Protein AF-A0A371XG05-F1 (afdb_monomer)

Mean predicted aligned error: 12.37 Å

Secondary structure (DSSP, 8-state):
---------------------------HHHHHHHHHHHHHHHHHTSHHHHHHTT-TTSTTHHHHHHHHHHHTSTHHHHHHHHHSS-TTHHHHHHHHHHTT----HHHHHHHHHHHHHHHHH-

Solvent-accessible surface area (backbone atoms only — not comparable to full-atom values): 7404 Å² total; per-residue (Å²): 140,80,90,81,88,82,78,86,75,78,78,78,76,75,74,75,78,75,76,71,69,72,78,71,76,60,50,76,66,48,40,56,50,28,54,47,53,48,51,55,58,52,41,70,76,35,73,64,30,78,77,46,55,57,43,95,86,49,91,56,58,64,54,46,54,47,26,47,52,50,42,71,37,80,63,33,60,57,46,27,74,75,60,74,51,53,50,39,51,57,46,50,52,39,49,4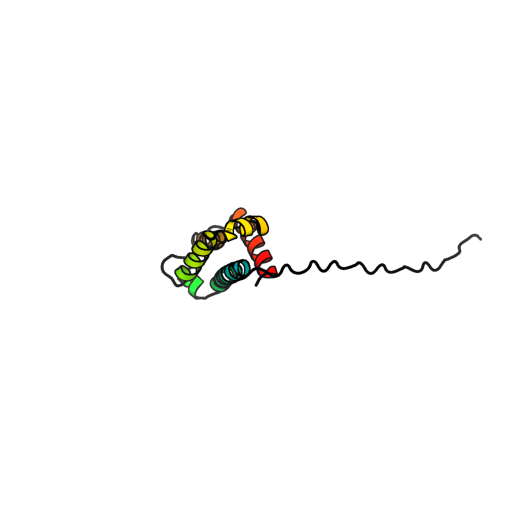2,61,56,66,73,50,77,72,47,75,68,52,52,50,49,52,50,43,49,50,57,46,34,77,68,44,100

Structure (mmCIF, N/CA/C/O backbone):
data_AF-A0A371XG05-F1
#
_entry.id   AF-A0A371XG05-F1
#
loop_
_atom_site.group_PDB
_atom_site.id
_atom_site.type_symbol
_atom_site.label_atom_id
_atom_site.label_alt_id
_atom_site.label_comp_id
_atom_site.label_asym_id
_atom_site.label_entity_id
_atom_site.label_seq_id
_atom_site.pdbx_PDB_ins_code
_atom_site.Cartn_x
_atom_site.Cartn_y
_atom_site.Cartn_z
_atom_site.occupancy
_atom_site.B_iso_or_equiv
_atom_site.auth_seq_id
_atom_site.auth_comp_id
_atom_site.auth_asym_id
_atom_site.auth_atom_id
_atom_site.pdbx_PDB_model_num
ATOM 1 N N . MET A 1 1 ? 34.457 66.112 -6.649 1.00 43.62 1 MET A N 1
ATOM 2 C CA . MET A 1 1 ? 33.375 65.159 -6.328 1.00 43.62 1 MET A CA 1
ATOM 3 C C . MET A 1 1 ? 33.356 64.118 -7.421 1.00 43.62 1 MET A C 1
ATOM 5 O O . MET A 1 1 ? 33.310 64.469 -8.592 1.00 43.62 1 MET A O 1
ATOM 9 N N . SER A 1 2 ? 33.539 62.874 -7.016 1.00 38.69 2 SER A N 1
ATOM 10 C CA . SER A 1 2 ? 33.937 61.745 -7.842 1.00 38.69 2 SER A CA 1
ATOM 11 C C . SER A 1 2 ? 32.748 60.795 -8.023 1.00 38.69 2 SER A C 1
ATOM 13 O O . SER A 1 2 ? 32.094 60.518 -7.027 1.00 38.69 2 SER A O 1
ATOM 15 N N . ILE A 1 3 ? 32.596 60.266 -9.254 1.00 44.66 3 ILE A N 1
ATOM 16 C CA . ILE A 1 3 ? 32.046 58.944 -9.671 1.00 44.66 3 ILE A CA 1
ATOM 17 C C . ILE A 1 3 ? 30.572 58.627 -9.277 1.00 44.66 3 ILE A C 1
ATOM 19 O O . ILE A 1 3 ? 30.127 58.967 -8.199 1.00 44.66 3 ILE A O 1
ATOM 23 N N . LEU A 1 4 ? 29.694 58.007 -10.076 1.00 39.72 4 LEU A N 1
ATOM 24 C CA . LEU A 1 4 ? 29.819 56.864 -10.985 1.00 39.72 4 LEU A CA 1
ATOM 25 C C . LEU A 1 4 ? 28.643 56.814 -11.980 1.00 39.72 4 LEU A C 1
ATOM 27 O O . LEU A 1 4 ? 27.511 57.172 -11.668 1.00 39.72 4 LEU A O 1
ATOM 31 N N . LYS A 1 5 ? 28.951 56.269 -13.161 1.00 48.91 5 LYS A N 1
ATOM 32 C CA . LYS A 1 5 ? 28.034 55.716 -14.163 1.00 48.91 5 LYS A CA 1
ATOM 33 C C . LYS A 1 5 ? 27.133 54.643 -13.531 1.00 48.91 5 LYS A C 1
ATOM 35 O O . LYS A 1 5 ? 27.660 53.755 -12.866 1.00 48.91 5 LYS A O 1
ATOM 40 N N . LEU A 1 6 ? 25.832 54.646 -13.829 1.00 41.28 6 LEU A N 1
ATOM 41 C CA . LEU A 1 6 ? 25.002 53.443 -13.710 1.00 41.28 6 LEU A CA 1
ATOM 42 C C . LEU A 1 6 ? 24.605 52.969 -15.107 1.00 41.28 6 LEU A C 1
ATOM 44 O O . LEU A 1 6 ? 23.752 53.548 -15.774 1.00 41.28 6 LEU A O 1
ATOM 48 N N . SER A 1 7 ? 25.288 51.916 -15.541 1.00 45.25 7 SER A N 1
ATOM 49 C CA . SER A 1 7 ? 24.931 51.107 -16.697 1.00 45.25 7 SER A CA 1
ATOM 50 C C . SER A 1 7 ? 23.629 50.362 -16.407 1.00 45.25 7 SER A C 1
ATOM 52 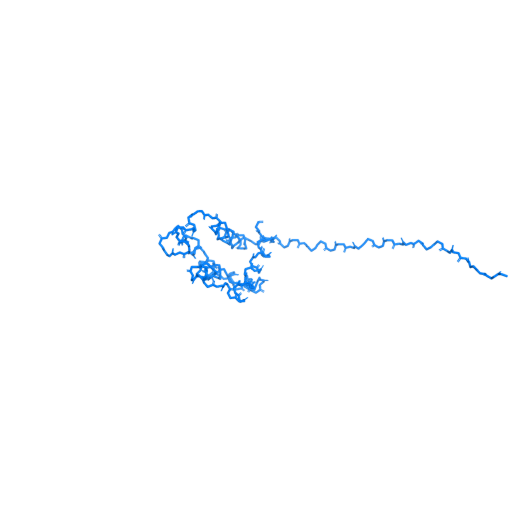O O . SER A 1 7 ? 23.528 49.662 -15.400 1.00 45.25 7 SER A O 1
ATOM 54 N N . ALA A 1 8 ? 22.652 50.473 -17.305 1.00 49.31 8 ALA A N 1
ATOM 55 C CA . ALA A 1 8 ? 21.508 49.575 -17.339 1.00 49.31 8 ALA A CA 1
ATOM 56 C C . ALA A 1 8 ? 22.002 48.179 -17.750 1.00 49.31 8 ALA A C 1
ATOM 58 O O . ALA A 1 8 ? 22.273 47.917 -18.921 1.00 49.31 8 ALA A O 1
ATOM 59 N N . VAL A 1 9 ? 22.178 47.294 -16.769 1.00 50.09 9 VAL A N 1
ATOM 60 C CA . VAL A 1 9 ? 22.350 45.862 -17.012 1.00 50.09 9 VAL A CA 1
ATOM 61 C C . VAL A 1 9 ? 20.982 45.320 -17.401 1.00 50.09 9 VAL A C 1
ATOM 63 O O . VAL A 1 9 ? 20.078 45.225 -16.573 1.00 50.09 9 VAL A O 1
ATOM 66 N N . ALA A 1 10 ? 20.830 44.989 -18.681 1.00 45.19 10 ALA A N 1
ATOM 67 C CA . ALA A 1 10 ? 19.775 44.104 -19.134 1.00 45.19 10 ALA A CA 1
ATOM 68 C C . ALA A 1 10 ? 19.978 42.756 -18.429 1.00 45.19 10 ALA A C 1
ATOM 70 O O . ALA A 1 10 ? 20.900 42.009 -18.757 1.00 45.19 10 ALA A O 1
ATOM 71 N N . LEU A 1 11 ? 19.150 42.461 -17.423 1.00 45.81 11 LEU A N 1
ATOM 72 C CA . LEU A 1 11 ? 19.001 41.093 -16.951 1.00 45.81 11 LEU A CA 1
ATOM 73 C C . LEU A 1 11 ? 18.287 40.325 -18.058 1.00 45.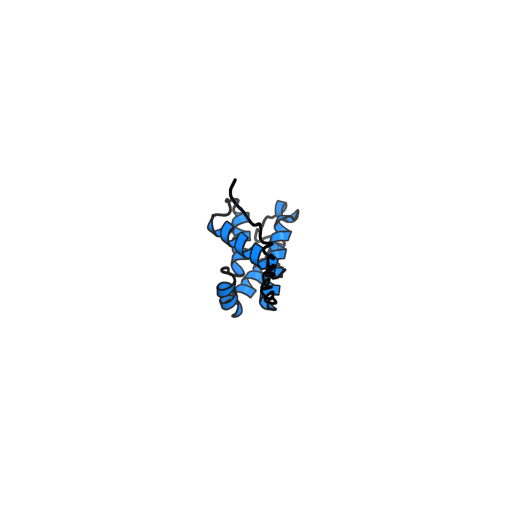81 11 LEU A C 1
ATOM 75 O O . LEU A 1 11 ? 17.061 40.338 -18.161 1.00 45.81 11 LEU A O 1
ATOM 79 N N . SER A 1 12 ? 19.084 39.676 -18.902 1.00 49.81 12 SER A N 1
ATOM 80 C CA . SER A 1 12 ? 18.665 38.526 -19.688 1.00 49.81 12 SER A CA 1
ATOM 81 C C . SER A 1 12 ? 18.090 37.503 -18.715 1.00 49.81 12 SER A C 1
ATOM 83 O O . SER A 1 12 ? 18.823 36.751 -18.074 1.00 49.81 12 SER A O 1
ATOM 85 N N . GLY A 1 13 ? 16.771 37.544 -18.543 1.00 46.72 13 GLY A N 1
ATOM 86 C CA . GLY A 1 13 ? 16.020 36.533 -17.825 1.00 46.72 13 GLY A CA 1
ATOM 87 C C . GLY A 1 13 ? 16.139 35.233 -18.598 1.00 46.72 13 GLY A C 1
ATOM 88 O O . GLY A 1 13 ? 15.354 34.974 -19.507 1.00 46.72 13 GLY A O 1
ATOM 89 N N . SER A 1 14 ? 17.149 34.436 -18.257 1.00 52.03 14 SER A N 1
ATOM 90 C CA . SER A 1 14 ? 17.189 33.020 -18.579 1.00 52.03 14 SER A CA 1
ATOM 91 C C . SER A 1 14 ? 15.932 32.406 -17.980 1.00 52.03 14 SER A C 1
ATOM 93 O O . SER A 1 14 ? 15.862 32.164 -16.776 1.00 52.03 14 SER A O 1
ATOM 95 N N . VAL A 1 15 ? 14.913 32.215 -18.816 1.00 54.66 15 VAL A N 1
ATOM 96 C CA . VAL A 1 15 ? 13.801 31.316 -18.528 1.00 54.66 15 VAL A CA 1
ATOM 97 C C . VAL A 1 15 ? 14.456 29.982 -18.219 1.00 54.66 15 VAL A C 1
ATOM 99 O O . VAL A 1 15 ? 14.997 29.326 -19.109 1.00 54.66 15 VAL A O 1
ATOM 102 N N . ALA A 1 16 ? 14.511 29.645 -16.930 1.00 49.03 16 ALA A N 1
ATOM 103 C CA . ALA A 1 16 ? 14.882 28.322 -16.489 1.00 49.03 16 ALA A CA 1
ATOM 104 C C . ALA A 1 16 ? 13.989 27.369 -17.277 1.00 49.03 16 ALA A C 1
ATOM 106 O O . ALA A 1 16 ? 12.763 27.422 -17.159 1.00 49.03 16 ALA A O 1
ATOM 107 N N . ALA A 1 17 ? 14.606 26.572 -18.147 1.00 49.03 17 ALA A N 1
ATOM 108 C CA . ALA A 1 17 ? 13.955 25.434 -18.747 1.00 49.03 17 ALA A CA 1
ATOM 109 C C . ALA A 1 17 ? 13.522 24.559 -17.572 1.00 49.03 17 ALA A C 1
ATOM 111 O O . ALA A 1 17 ? 14.328 23.840 -16.982 1.00 49.03 17 ALA A O 1
ATOM 112 N N . PHE A 1 18 ? 12.257 24.699 -17.180 1.00 47.56 18 PHE A N 1
ATOM 113 C CA . PHE A 1 18 ? 11.568 23.691 -16.409 1.00 47.56 18 PHE A CA 1
ATOM 114 C C . PHE A 1 18 ? 11.644 22.449 -17.283 1.00 47.56 18 PHE A C 1
ATOM 116 O O . PHE A 1 18 ? 10.890 22.298 -18.242 1.00 47.56 18 PHE A O 1
ATOM 123 N N . ASN A 1 19 ? 12.636 21.607 -16.997 1.00 42.50 19 ASN A N 1
ATOM 124 C CA . ASN A 1 19 ? 12.583 20.204 -17.336 1.00 42.50 19 ASN A CA 1
ATOM 125 C C . ASN A 1 19 ? 11.315 19.700 -16.662 1.00 42.50 19 ASN A C 1
ATOM 127 O O . ASN A 1 19 ? 11.316 19.353 -15.482 1.00 42.50 19 ASN A O 1
ATOM 131 N N . VAL A 1 20 ? 10.212 19.756 -17.402 1.00 46.25 20 VAL A N 1
ATOM 132 C CA . VAL A 1 20 ? 9.032 18.963 -17.125 1.00 46.25 20 VAL A CA 1
ATOM 133 C C . VAL A 1 20 ? 9.549 17.545 -17.286 1.00 46.25 20 VAL A C 1
ATOM 135 O O . VAL A 1 20 ? 9.666 17.042 -18.401 1.00 46.25 20 VAL A O 1
ATOM 138 N N . ALA A 1 21 ? 10.025 16.966 -16.180 1.00 44.03 21 ALA A N 1
ATOM 139 C CA . ALA A 1 21 ? 10.267 15.544 -16.091 1.00 44.03 21 ALA A CA 1
ATOM 140 C C . ALA A 1 21 ? 8.975 14.921 -16.603 1.00 44.03 21 ALA A C 1
ATOM 142 O O . ALA A 1 21 ? 7.918 15.140 -16.007 1.00 44.03 21 ALA A O 1
ATOM 143 N N . SER A 1 22 ? 9.043 14.302 -17.783 1.00 45.75 22 SER A N 1
ATOM 144 C CA . SER A 1 22 ? 7.896 13.625 -18.367 1.00 45.75 22 SER A CA 1
ATOM 145 C C . SER A 1 22 ? 7.340 12.750 -17.262 1.00 45.75 22 SER A C 1
ATOM 147 O O . SER A 1 22 ? 8.090 11.944 -16.708 1.00 45.75 22 SER A O 1
ATOM 149 N N . ALA A 1 23 ? 6.082 12.972 -16.884 1.00 52.94 23 ALA A N 1
ATOM 150 C CA . ALA A 1 23 ? 5.394 12.064 -15.993 1.00 52.94 23 ALA A CA 1
ATOM 151 C C . ALA A 1 23 ? 5.526 10.688 -16.646 1.00 52.94 23 ALA A C 1
ATOM 153 O O . ALA A 1 23 ? 4.997 10.467 -17.733 1.00 52.94 23 ALA A O 1
ATOM 154 N N . GLU A 1 24 ? 6.372 9.830 -16.077 1.00 62.41 24 GLU A N 1
ATOM 155 C CA . GLU A 1 24 ? 6.470 8.438 -16.490 1.00 62.41 24 GLU A CA 1
ATOM 156 C C . GLU A 1 24 ? 5.054 7.891 -16.390 1.00 62.41 24 GLU A C 1
ATOM 158 O O . GLU A 1 24 ? 4.507 7.808 -15.288 1.00 62.41 24 GLU A O 1
ATOM 163 N N . GLU A 1 25 ? 4.432 7.621 -17.539 1.00 77.81 25 GLU A N 1
ATOM 164 C CA . GLU A 1 25 ? 3.095 7.057 -17.558 1.00 77.81 25 GLU A CA 1
ATOM 165 C C . GLU A 1 25 ? 3.160 5.719 -16.834 1.00 77.81 25 GLU A C 1
ATOM 167 O O . GLU A 1 25 ? 3.853 4.795 -17.262 1.00 77.81 25 GLU A O 1
ATOM 172 N N . CYS A 1 26 ? 2.463 5.641 -15.703 1.00 86.12 26 CYS A N 1
ATOM 173 C CA . CYS A 1 26 ? 2.447 4.440 -14.892 1.00 86.12 26 CYS A CA 1
ATOM 174 C C . CYS A 1 26 ? 1.956 3.262 -15.733 1.00 86.12 26 CYS A C 1
ATOM 176 O O . CYS A 1 26 ? 0.952 3.358 -16.458 1.00 86.12 26 CYS A O 1
ATOM 178 N N . SER A 1 27 ? 2.680 2.151 -15.639 1.00 90.06 27 SER A N 1
ATOM 179 C CA . SER A 1 27 ? 2.351 0.937 -16.370 1.00 90.06 27 SER A CA 1
ATOM 180 C C . SER A 1 27 ? 0.990 0.388 -15.926 1.00 90.06 27 SER A C 1
ATOM 182 O O . SER A 1 27 ? 0.431 0.779 -14.899 1.00 90.06 27 SER A O 1
ATOM 184 N N . ALA A 1 28 ? 0.435 -0.556 -16.690 1.00 90.88 28 ALA A N 1
ATOM 185 C CA . ALA A 1 28 ? -0.790 -1.243 -16.276 1.00 90.88 28 ALA A CA 1
ATOM 186 C C . ALA A 1 28 ? -0.624 -1.917 -14.901 1.00 90.88 28 ALA A C 1
ATOM 188 O O . ALA A 1 28 ? -1.526 -1.850 -14.072 1.00 90.88 28 ALA 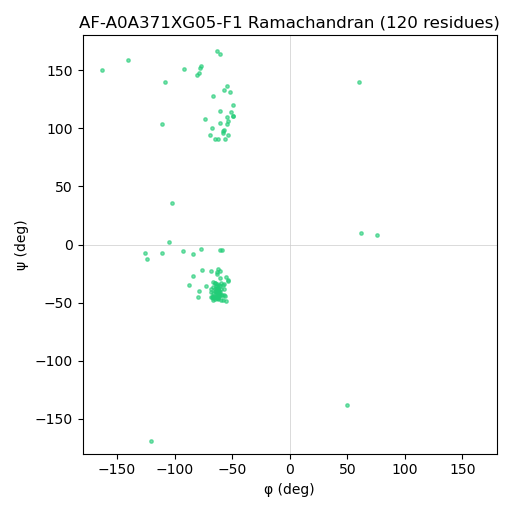A O 1
ATOM 189 N N . TYR A 1 29 ? 0.556 -2.487 -14.644 1.00 91.00 29 TYR A N 1
ATOM 190 C CA . TYR A 1 29 ? 0.890 -3.088 -13.360 1.00 91.00 29 TYR A CA 1
ATOM 191 C C . TYR A 1 29 ? 0.904 -2.050 -12.227 1.00 91.00 29 TYR A C 1
ATOM 193 O O . TYR A 1 29 ? 0.296 -2.276 -11.183 1.00 91.00 29 TYR A O 1
ATOM 201 N N . ASP A 1 30 ? 1.524 -0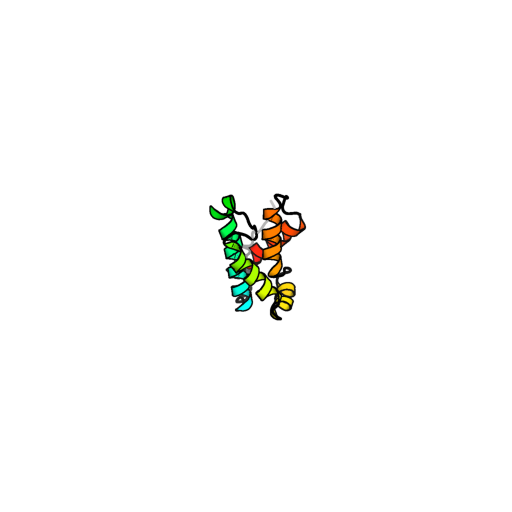.889 -12.449 1.00 89.31 30 ASP A N 1
ATOM 202 C CA . ASP A 1 30 ? 1.558 0.195 -11.460 1.00 89.31 30 ASP A CA 1
ATOM 203 C C . ASP A 1 30 ? 0.143 0.672 -11.121 1.00 89.31 30 ASP A C 1
ATOM 205 O O . ASP A 1 30 ? -0.190 0.854 -9.956 1.00 89.31 30 ASP A O 1
ATOM 209 N N . LYS A 1 31 ? -0.742 0.788 -12.115 1.00 90.44 31 LYS A N 1
ATOM 210 C CA . LYS A 1 31 ? -2.148 1.152 -11.879 1.00 90.44 31 LYS A CA 1
ATOM 211 C C . LYS A 1 31 ? -2.883 0.117 -11.022 1.00 90.44 31 LYS A C 1
ATOM 213 O O . LYS A 1 31 ? -3.653 0.493 -10.143 1.00 90.44 31 LYS A O 1
ATOM 218 N N . GLU A 1 32 ? -2.623 -1.177 -11.222 1.00 90.12 32 GLU A N 1
ATOM 219 C CA . GLU A 1 32 ? -3.199 -2.232 -10.376 1.00 90.12 32 GLU A CA 1
ATOM 220 C C . GLU A 1 32 ? -2.693 -2.155 -8.925 1.00 90.12 32 GLU A C 1
ATOM 222 O O . GLU A 1 32 ? -3.471 -2.373 -7.990 1.00 90.12 32 GLU A O 1
ATOM 227 N N . VAL A 1 33 ? -1.410 -1.833 -8.720 1.00 88.19 33 VAL A N 1
ATOM 228 C CA . VAL A 1 33 ? -0.843 -1.622 -7.377 1.00 88.19 33 VAL A CA 1
ATOM 229 C C . VAL A 1 33 ? -1.415 -0.351 -6.737 1.00 88.19 33 VAL A C 1
ATOM 231 O O . VAL A 1 33 ? -1.767 -0.375 -5.555 1.00 88.19 33 VAL A O 1
ATOM 234 N N . ALA A 1 34 ? -1.576 0.730 -7.506 1.00 87.31 34 ALA A N 1
ATOM 235 C CA . ALA A 1 34 ? -2.165 1.989 -7.051 1.00 87.31 34 ALA A CA 1
ATOM 236 C C . ALA A 1 34 ? -3.618 1.810 -6.597 1.00 87.31 34 ALA A C 1
ATOM 238 O O . ALA A 1 34 ? -3.977 2.271 -5.517 1.00 87.31 34 ALA A O 1
ATOM 239 N N . GLU A 1 35 ? -4.430 1.059 -7.344 1.00 88.50 35 GLU A N 1
ATOM 240 C CA . GLU A 1 35 ? -5.818 0.756 -6.973 1.00 88.50 35 GLU A CA 1
ATOM 241 C C . GLU A 1 35 ? -5.903 0.038 -5.612 1.00 88.50 35 GLU A C 1
ATOM 243 O O . GLU A 1 35 ? -6.736 0.371 -4.761 1.00 88.50 35 GLU A O 1
ATOM 248 N N . VAL A 1 36 ? -5.017 -0.937 -5.371 1.00 86.06 36 VAL A N 1
ATOM 249 C CA . VAL A 1 36 ? -4.954 -1.665 -4.093 1.00 86.06 36 VAL A CA 1
ATOM 250 C C . VAL A 1 36 ? -4.513 -0.740 -2.962 1.00 86.06 36 VAL A C 1
ATOM 252 O O . VAL A 1 36 ? -5.166 -0.699 -1.918 1.00 86.06 36 VAL A O 1
ATOM 255 N N . ALA A 1 37 ? -3.446 0.031 -3.167 1.00 83.50 37 ALA A N 1
ATOM 256 C CA . ALA A 1 37 ? -2.939 0.970 -2.172 1.00 83.50 37 ALA A CA 1
ATOM 257 C C . ALA A 1 37 ? -3.973 2.060 -1.825 1.00 83.50 37 ALA A C 1
ATOM 259 O O . ALA A 1 37 ? -4.171 2.373 -0.649 1.00 83.50 37 ALA A O 1
ATOM 260 N N . GLN A 1 38 ? -4.698 2.580 -2.818 1.00 84.00 38 GLN A N 1
ATOM 261 C CA . GLN A 1 38 ? -5.763 3.560 -2.611 1.00 84.00 38 GLN A CA 1
ATOM 262 C C . GLN A 1 38 ? -6.948 2.955 -1.853 1.00 84.00 38 GLN A C 1
ATOM 264 O O . GLN A 1 38 ? -7.436 3.571 -0.910 1.00 84.00 38 GLN A O 1
ATOM 269 N N . THR A 1 39 ? -7.354 1.725 -2.184 1.00 82.31 39 THR A N 1
ATOM 270 C CA . THR A 1 39 ? -8.408 1.003 -1.449 1.00 82.31 39 THR A CA 1
ATOM 271 C C . THR A 1 39 ? -8.060 0.865 0.035 1.00 82.31 39 THR A C 1
ATOM 273 O O . THR A 1 39 ? -8.908 1.095 0.896 1.00 82.31 39 THR A O 1
ATOM 276 N N . ILE A 1 40 ? -6.806 0.533 0.351 1.00 77.19 40 ILE A N 1
ATOM 277 C CA . ILE A 1 40 ? -6.325 0.391 1.733 1.00 77.19 40 ILE A CA 1
ATOM 278 C C . ILE A 1 40 ? -6.361 1.732 2.464 1.00 77.19 40 ILE A C 1
ATOM 280 O O . ILE A 1 40 ? -6.850 1.800 3.593 1.00 77.19 40 ILE A O 1
ATOM 284 N N . ARG A 1 41 ? -5.892 2.801 1.813 1.00 77.94 41 ARG A N 1
ATOM 285 C CA . ARG A 1 41 ? -5.911 4.159 2.367 1.00 77.94 41 ARG A CA 1
ATOM 286 C C . ARG A 1 41 ? -7.336 4.651 2.622 1.00 77.94 41 ARG A C 1
ATOM 288 O O . ARG A 1 41 ? -7.615 5.184 3.691 1.00 77.94 41 ARG A O 1
ATOM 295 N N . SER A 1 42 ? -8.247 4.446 1.673 1.00 81.19 42 SER A N 1
ATOM 296 C CA . SER A 1 42 ? -9.660 4.804 1.833 1.00 81.19 42 SER A CA 1
ATOM 297 C C . SER A 1 42 ? -10.313 4.016 2.962 1.00 81.19 42 SER A C 1
ATOM 299 O O . SER A 1 42 ? -11.034 4.598 3.769 1.00 81.19 42 SER A O 1
ATOM 301 N N . PHE A 1 43 ? -10.011 2.722 3.071 1.00 77.50 43 PHE A N 1
ATOM 302 C CA . PHE A 1 43 ? -10.575 1.878 4.115 1.00 77.50 43 PHE A CA 1
ATOM 303 C C . PHE A 1 43 ? -10.193 2.345 5.527 1.00 77.50 43 PHE A C 1
ATOM 305 O O . PHE A 1 43 ? -11.045 2.315 6.402 1.00 77.50 43 PHE A O 1
ATOM 312 N N . GLN A 1 44 ? -8.986 2.879 5.758 1.00 72.62 44 GLN A N 1
ATOM 313 C CA . GLN A 1 44 ? -8.618 3.460 7.066 1.00 72.62 44 GLN A CA 1
ATOM 314 C C . GLN A 1 44 ? -9.583 4.557 7.550 1.00 72.62 44 GLN A C 1
ATOM 316 O O . GLN A 1 44 ? -9.700 4.794 8.751 1.00 72.62 44 GLN A O 1
ATOM 321 N N . SER A 1 45 ? -10.239 5.250 6.619 1.00 75.88 45 SER A N 1
ATOM 322 C CA . SER A 1 45 ? -11.190 6.324 6.921 1.00 75.88 45 SER A CA 1
ATOM 323 C C . SER A 1 45 ? -12.641 5.832 7.008 1.00 75.88 45 SER A C 1
ATOM 325 O O . SER A 1 45 ? -13.525 6.618 7.348 1.00 75.88 45 SER A O 1
ATOM 327 N N . ASP A 1 46 ? -12.894 4.560 6.698 1.00 79.06 46 ASP A N 1
ATOM 328 C CA . ASP A 1 46 ? -14.222 3.949 6.679 1.00 79.06 46 ASP A CA 1
ATOM 329 C C . ASP A 1 46 ? -14.714 3.626 8.104 1.00 79.06 46 ASP A C 1
ATOM 331 O O . ASP A 1 46 ? -13.934 3.369 9.027 1.00 79.06 46 ASP A O 1
ATOM 335 N N . GLU A 1 47 ? -16.029 3.613 8.309 1.00 79.19 47 GLU A N 1
ATOM 336 C CA . GLU A 1 47 ? -16.623 3.177 9.573 1.00 79.19 47 GLU A CA 1
ATOM 337 C C . GLU A 1 47 ? -16.372 1.692 9.841 1.00 79.19 47 GLU A C 1
ATOM 339 O O . GLU A 1 47 ? -16.132 1.310 10.991 1.00 79.19 47 GLU A O 1
ATOM 344 N N . ASP A 1 48 ? -16.325 0.868 8.791 1.00 74.62 48 ASP A N 1
ATOM 345 C CA . ASP A 1 48 ? -16.006 -0.557 8.908 1.00 74.62 48 ASP A CA 1
ATOM 346 C C . ASP A 1 48 ? -14.602 -0.787 9.491 1.00 74.62 48 ASP A C 1
ATOM 348 O O . ASP A 1 48 ? -14.371 -1.769 10.206 1.00 74.62 48 ASP A O 1
ATOM 352 N N . PHE A 1 49 ? -13.663 0.140 9.279 1.00 75.38 49 PHE A N 1
ATOM 353 C CA . PHE A 1 49 ? -12.337 0.061 9.891 1.00 75.38 49 PHE A CA 1
ATOM 354 C C . PHE A 1 49 ? -12.382 0.185 11.415 1.00 75.38 49 PHE A C 1
ATOM 356 O O . PHE A 1 49 ? -11.617 -0.492 12.101 1.00 75.38 49 PHE A O 1
ATOM 363 N N . LYS A 1 50 ? -13.314 0.962 11.976 1.00 72.94 50 LYS A N 1
ATOM 364 C CA . LYS A 1 50 ? -13.483 1.058 13.438 1.00 72.94 50 LYS A CA 1
ATOM 365 C C . LYS A 1 50 ? -13.969 -0.260 14.035 1.00 72.94 50 LYS A C 1
ATOM 367 O O . LYS A 1 50 ? -13.567 -0.618 15.139 1.00 72.94 50 LYS A O 1
ATOM 372 N N . THR A 1 51 ? -14.832 -0.967 13.309 1.00 73.00 51 THR A N 1
ATOM 373 C CA . THR A 1 51 ? -15.450 -2.216 13.772 1.00 73.00 51 THR A CA 1
ATOM 374 C C . THR A 1 51 ? -14.503 -3.400 13.647 1.00 73.00 51 THR A C 1
ATOM 376 O O . THR A 1 51 ? -14.457 -4.259 14.528 1.00 73.00 51 THR A O 1
ATOM 379 N N . TYR A 1 52 ? -13.736 -3.461 12.563 1.00 69.81 52 TYR A N 1
ATOM 380 C CA . TYR A 1 52 ? -13.012 -4.677 12.214 1.00 69.81 52 TYR A CA 1
ATOM 381 C C . TYR A 1 52 ? -11.498 -4.495 12.052 1.00 69.81 52 TYR A C 1
ATOM 383 O O . TYR A 1 52 ? -10.763 -5.488 11.970 1.00 69.81 52 TYR A O 1
ATOM 391 N N . GLY A 1 53 ? -11.018 -3.250 11.987 1.00 69.00 53 GLY A N 1
ATOM 392 C CA . GLY A 1 53 ? -9.641 -2.937 11.622 1.00 69.00 53 GLY A CA 1
ATOM 393 C C . GLY A 1 53 ? -9.238 -3.662 10.338 1.00 69.00 53 GLY A C 1
ATOM 394 O O . GLY A 1 53 ? -10.026 -3.807 9.412 1.00 69.00 53 GLY A O 1
ATOM 395 N N . PHE A 1 54 ? -8.021 -4.200 10.315 1.00 68.19 54 PHE A N 1
ATOM 396 C CA . PHE A 1 54 ? -7.523 -5.054 9.230 1.00 68.19 54 PHE A CA 1
ATOM 397 C C . PHE A 1 54 ? -7.544 -6.564 9.583 1.00 68.19 54 PHE A C 1
ATOM 399 O O . PHE A 1 54 ? -6.616 -7.307 9.260 1.00 68.19 54 PHE A O 1
ATOM 406 N N . GLY A 1 55 ? -8.540 -7.051 10.334 1.00 58.88 55 GLY A N 1
ATOM 407 C CA . GLY A 1 55 ? -8.607 -8.455 10.790 1.00 58.88 55 GLY A CA 1
ATOM 408 C C . GLY A 1 55 ? -9.100 -9.460 9.730 1.00 58.88 55 GLY A C 1
ATOM 409 O O . GLY A 1 55 ? -9.980 -9.155 8.958 1.00 58.88 55 GLY A O 1
ATOM 410 N N . LEU A 1 56 ? -8.647 -10.720 9.718 1.00 55.62 56 LEU A N 1
ATOM 411 C CA . LEU A 1 56 ? -8.993 -11.726 8.676 1.00 55.62 56 LEU A CA 1
ATOM 412 C C . LEU A 1 56 ? -10.503 -12.057 8.483 1.00 55.62 56 LEU A C 1
ATOM 414 O O . LEU A 1 56 ? -10.844 -12.824 7.585 1.00 55.62 56 LEU A O 1
ATOM 418 N N . GLY A 1 57 ? -11.401 -11.514 9.312 1.00 58.59 57 GLY A N 1
ATOM 419 C CA . GLY A 1 57 ? -12.838 -11.818 9.336 1.00 58.59 57 GLY A CA 1
ATOM 420 C C . GLY A 1 57 ? -13.778 -10.760 8.745 1.00 58.59 57 GLY A C 1
ATOM 421 O O . GLY A 1 57 ? -14.985 -10.970 8.795 1.00 58.59 57 GLY A O 1
ATOM 422 N N . GLY A 1 58 ? -13.279 -9.645 8.207 1.00 64.38 58 GLY A N 1
ATOM 423 C CA . GLY A 1 58 ? -14.139 -8.626 7.586 1.00 64.38 58 GLY A CA 1
ATOM 424 C C . GLY A 1 58 ? -13.812 -8.359 6.110 1.00 64.38 58 GLY A C 1
ATOM 425 O O . GLY A 1 58 ? -13.092 -9.154 5.496 1.00 64.38 58 GLY A O 1
ATOM 426 N N . PRO A 1 59 ? -14.365 -7.295 5.491 1.00 64.25 59 PRO A N 1
ATOM 427 C CA . PRO A 1 59 ? -14.357 -7.104 4.030 1.00 64.25 59 PRO A CA 1
ATOM 428 C C . PRO A 1 59 ? -12.967 -7.010 3.359 1.00 64.25 59 PRO A C 1
ATOM 430 O O . PRO A 1 59 ? -12.870 -6.988 2.131 1.00 64.25 59 PRO A O 1
ATOM 433 N N . PHE A 1 60 ? -11.888 -7.015 4.140 1.00 67.19 60 PHE A N 1
ATOM 434 C CA . PHE A 1 60 ? -10.500 -6.741 3.748 1.00 67.19 60 PHE A CA 1
ATOM 435 C C . PHE A 1 60 ? -9.806 -7.886 3.006 1.00 67.19 60 PHE A C 1
ATOM 437 O O . PHE A 1 60 ? -8.872 -7.643 2.244 1.00 67.19 60 PHE A O 1
ATOM 444 N N . ASN A 1 61 ? -10.288 -9.129 3.152 1.00 66.56 61 ASN A N 1
ATOM 445 C CA . ASN A 1 61 ? -9.669 -10.303 2.516 1.00 66.56 61 ASN A CA 1
ATOM 446 C C . ASN A 1 61 ? -9.494 -10.144 0.995 1.00 66.56 61 ASN A C 1
ATOM 448 O O . ASN A 1 61 ? -8.560 -10.694 0.415 1.00 66.56 61 ASN A O 1
ATOM 452 N N . LYS A 1 62 ? -10.377 -9.390 0.328 1.00 71.88 62 LYS A N 1
ATOM 453 C CA . LYS A 1 62 ? -10.360 -9.260 -1.135 1.00 71.88 62 LYS A CA 1
ATOM 454 C C . LYS A 1 62 ? -9.130 -8.514 -1.654 1.00 71.88 62 LYS A C 1
ATOM 456 O O . LYS A 1 62 ? -8.511 -8.976 -2.611 1.00 71.88 62 LYS A O 1
ATOM 461 N N . TRP A 1 63 ? -8.759 -7.391 -1.042 1.00 78.31 63 TRP A N 1
ATOM 462 C CA . TRP A 1 63 ? -7.612 -6.607 -1.505 1.00 78.31 63 TRP A CA 1
ATOM 463 C C . TRP A 1 63 ? -6.287 -7.130 -0.941 1.00 78.31 63 TRP A C 1
ATOM 465 O O . TRP A 1 63 ? -5.287 -7.046 -1.644 1.00 78.31 63 TRP A O 1
ATOM 475 N N . THR A 1 64 ? -6.266 -7.775 0.235 1.00 74.56 64 THR A N 1
ATOM 476 C CA . THR A 1 64 ? -5.060 -8.471 0.732 1.00 74.56 64 THR A CA 1
ATOM 477 C C . THR A 1 64 ? -4.650 -9.597 -0.218 1.00 74.56 64 THR A C 1
ATOM 479 O O . THR A 1 64 ? -3.491 -9.697 -0.610 1.00 74.56 64 THR A O 1
ATOM 482 N N . VAL A 1 65 ? -5.617 -10.395 -0.684 1.00 80.50 65 VAL A N 1
ATOM 483 C CA . VAL A 1 65 ? -5.368 -11.425 -1.704 1.00 80.50 65 VAL A CA 1
ATOM 484 C C . VAL A 1 65 ? -4.903 -10.801 -3.026 1.00 80.50 65 VAL A C 1
ATOM 486 O O . VAL A 1 65 ? -4.061 -11.381 -3.710 1.00 80.50 65 VAL A O 1
ATOM 489 N N . LYS A 1 66 ? -5.421 -9.624 -3.406 1.00 84.19 66 LYS A N 1
ATOM 490 C CA . LYS A 1 66 ? -4.972 -8.904 -4.611 1.00 84.19 66 LYS A CA 1
ATOM 491 C C . LYS A 1 66 ? -3.522 -8.418 -4.462 1.00 84.19 66 LYS A C 1
ATOM 493 O O . LYS A 1 66 ? -2.736 -8.655 -5.371 1.00 84.19 66 LYS A O 1
ATOM 498 N N . ALA A 1 67 ? -3.146 -7.849 -3.316 1.00 84.06 67 ALA A N 1
ATOM 499 C CA . ALA A 1 67 ? -1.774 -7.435 -3.007 1.00 84.06 67 ALA A CA 1
ATOM 500 C C . ALA A 1 67 ? -0.783 -8.609 -3.086 1.00 84.06 67 ALA A C 1
ATOM 502 O O . ALA A 1 67 ? 0.228 -8.520 -3.781 1.00 84.06 67 ALA A O 1
ATOM 503 N N . GLN A 1 68 ? -1.124 -9.743 -2.465 1.00 83.94 68 GLN A N 1
ATOM 504 C CA . GLN A 1 68 ? -0.312 -10.965 -2.508 1.00 83.94 68 GLN A CA 1
ATOM 505 C C . GLN A 1 68 ? -0.151 -11.501 -3.934 1.00 83.94 68 GLN A C 1
ATOM 507 O O . GLN A 1 68 ? 0.946 -11.880 -4.345 1.00 83.94 68 GLN A O 1
ATOM 512 N N . LYS A 1 69 ? -1.231 -11.491 -4.728 1.00 88.31 69 LYS A N 1
ATOM 513 C CA . LYS A 1 69 ? -1.174 -11.878 -6.144 1.00 88.31 69 LYS A CA 1
ATOM 514 C C . LYS A 1 69 ? -0.257 -10.957 -6.941 1.00 88.31 69 LYS A C 1
ATOM 516 O O . LYS A 1 69 ? 0.572 -11.460 -7.693 1.00 88.31 69 LYS A O 1
ATOM 521 N N . LEU A 1 70 ? -0.367 -9.641 -6.760 1.00 89.81 70 LEU A N 1
ATOM 522 C CA . LEU A 1 70 ? 0.515 -8.677 -7.421 1.00 89.81 70 LEU A CA 1
ATOM 523 C C . LEU A 1 70 ? 1.977 -8.917 -7.036 1.00 89.81 70 LEU A C 1
ATOM 525 O O . LEU A 1 70 ? 2.826 -8.996 -7.914 1.00 89.81 70 LEU A O 1
ATOM 529 N N . ALA A 1 71 ? 2.264 -9.161 -5.758 1.00 88.12 71 ALA A N 1
ATOM 530 C CA . ALA A 1 71 ? 3.617 -9.453 -5.289 1.00 88.12 71 ALA A CA 1
ATOM 531 C C . ALA A 1 71 ? 4.219 -10.750 -5.858 1.00 88.12 71 ALA A C 1
ATOM 533 O O . ALA A 1 71 ? 5.439 -10.875 -5.940 1.00 88.12 71 ALA A O 1
ATOM 534 N N . SER A 1 72 ? 3.378 -11.707 -6.259 1.00 89.94 72 SER A N 1
ATOM 535 C CA . SER A 1 72 ? 3.816 -12.957 -6.893 1.00 89.94 72 SER A CA 1
ATOM 536 C C . SER A 1 72 ? 4.061 -12.857 -8.406 1.00 89.94 72 SER A C 1
ATOM 538 O O . SER A 1 72 ? 4.573 -13.807 -8.998 1.00 89.94 72 SER A O 1
ATOM 540 N N . ARG A 1 73 ? 3.706 -11.733 -9.041 1.00 92.12 73 ARG A N 1
ATOM 541 C CA . ARG A 1 73 ? 3.934 -11.496 -10.474 1.00 92.12 73 ARG A CA 1
ATOM 542 C C . ARG A 1 73 ? 5.397 -11.138 -10.752 1.00 92.12 73 ARG A C 1
ATOM 544 O O . ARG A 1 73 ? 6.090 -10.601 -9.890 1.00 92.12 73 ARG A O 1
ATOM 551 N N . GLU A 1 74 ? 5.880 -11.409 -11.963 1.00 91.94 74 GLU A N 1
ATOM 552 C CA . GLU A 1 74 ? 7.279 -11.139 -12.336 1.00 91.94 74 GLU A CA 1
ATOM 553 C C . GLU A 1 74 ? 7.609 -9.638 -12.292 1.00 91.94 74 GLU A C 1
ATOM 555 O O . GLU A 1 74 ? 8.703 -9.246 -11.873 1.00 91.94 74 GLU A O 1
ATOM 560 N N . GLU A 1 75 ? 6.630 -8.797 -12.628 1.00 91.25 75 GLU A N 1
ATOM 561 C CA . GLU A 1 75 ? 6.708 -7.336 -12.599 1.00 91.25 75 GLU A CA 1
ATOM 562 C C . GLU A 1 75 ? 6.994 -6.786 -11.195 1.00 91.2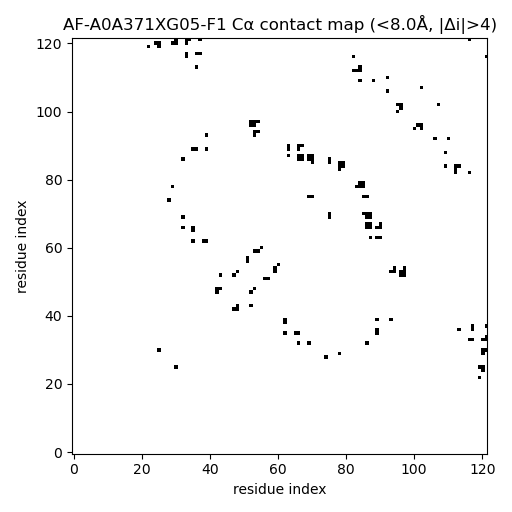5 75 GLU A C 1
ATOM 564 O O . GLU A 1 75 ? 7.562 -5.700 -11.068 1.00 91.25 75 GLU A O 1
ATOM 569 N N . ALA A 1 76 ? 6.687 -7.547 -10.136 1.00 88.56 76 ALA A N 1
ATOM 570 C CA . ALA A 1 76 ? 6.936 -7.138 -8.759 1.00 88.56 76 ALA A CA 1
ATOM 571 C C . ALA A 1 76 ? 8.419 -6.862 -8.492 1.00 88.56 76 ALA A C 1
ATOM 573 O O . ALA A 1 76 ? 8.745 -5.960 -7.724 1.00 88.56 76 ALA A O 1
ATOM 574 N N . ARG A 1 77 ? 9.337 -7.591 -9.143 1.00 87.62 77 ARG A N 1
ATOM 575 C CA . ARG A 1 77 ? 10.780 -7.350 -8.978 1.00 87.62 77 ARG A CA 1
ATOM 576 C C . ARG A 1 77 ? 11.195 -5.998 -9.542 1.00 87.62 77 ARG A C 1
ATOM 578 O O . ARG A 1 77 ? 11.917 -5.261 -8.876 1.00 87.62 77 ARG A O 1
ATOM 585 N N . THR A 1 78 ? 10.722 -5.674 -10.744 1.00 88.81 78 THR A N 1
ATOM 586 C CA . THR A 1 78 ? 10.975 -4.376 -11.380 1.00 88.81 78 THR A CA 1
ATOM 587 C C . THR A 1 78 ? 10.338 -3.260 -10.566 1.00 88.81 78 THR A C 1
ATOM 589 O O . THR A 1 78 ? 11.006 -2.283 -10.250 1.00 88.81 78 THR A O 1
ATOM 592 N N . PHE A 1 79 ? 9.091 -3.448 -10.134 1.00 88.81 79 PHE A N 1
ATOM 593 C CA . PHE A 1 79 ? 8.375 -2.502 -9.285 1.00 88.81 79 PHE A CA 1
ATOM 594 C C . PHE A 1 79 ? 9.142 -2.170 -8.000 1.00 88.81 79 PHE A C 1
ATOM 596 O O . PHE A 1 79 ? 9.338 -1.001 -7.684 1.00 88.81 79 PHE A O 1
ATOM 603 N N . VAL A 1 80 ? 9.638 -3.186 -7.287 1.00 88.50 80 VAL A N 1
ATOM 604 C CA . VAL A 1 80 ? 10.437 -2.993 -6.065 1.00 88.50 80 VAL A CA 1
ATOM 605 C C . VAL A 1 80 ? 11.727 -2.231 -6.361 1.00 88.50 80 VAL A C 1
ATOM 607 O O . VAL A 1 80 ? 12.119 -1.375 -5.573 1.00 88.50 80 VAL A O 1
ATOM 610 N N . GLY A 1 81 ? 12.380 -2.515 -7.491 1.00 83.69 81 GLY A N 1
ATOM 611 C CA . GLY A 1 81 ? 13.568 -1.780 -7.925 1.00 83.69 81 GLY A CA 1
ATOM 612 C C . GLY A 1 81 ? 13.290 -0.304 -8.226 1.00 83.69 81 GLY A C 1
ATOM 613 O O . GLY A 1 81 ? 14.131 0.539 -7.924 1.00 83.69 81 GLY A O 1
ATOM 614 N N . THR A 1 82 ? 12.115 0.004 -8.778 1.00 85.81 82 THR A N 1
ATOM 615 C CA . THR A 1 82 ? 11.706 1.367 -9.147 1.00 85.81 82 THR A CA 1
ATOM 616 C C . THR A 1 82 ? 11.206 2.179 -7.953 1.00 85.8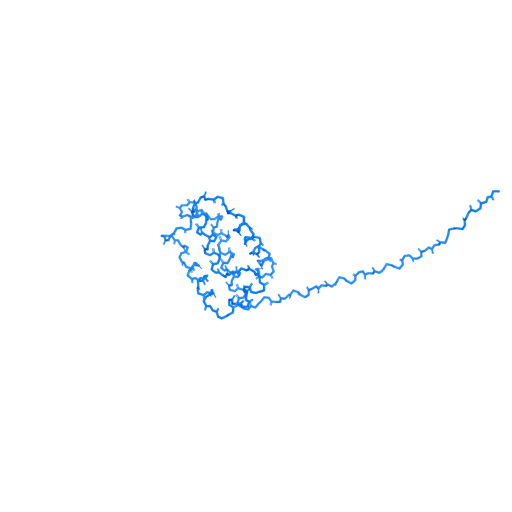1 82 THR A C 1
ATOM 618 O O . THR A 1 82 ? 11.586 3.337 -7.801 1.00 85.81 82 THR A O 1
ATOM 621 N N . TYR A 1 83 ? 10.356 1.589 -7.110 1.00 83.25 83 TYR A N 1
ATOM 622 C CA . TYR A 1 83 ? 9.608 2.308 -6.071 1.00 83.25 83 TYR A CA 1
ATOM 623 C C . TYR A 1 83 ? 10.054 1.980 -4.642 1.00 83.25 83 TYR A C 1
ATOM 625 O O . TYR A 1 83 ? 9.603 2.614 -3.696 1.00 83.25 83 TYR A O 1
ATOM 633 N N . GLY A 1 84 ? 10.935 0.996 -4.445 1.00 82.69 84 GLY A N 1
ATOM 634 C CA . GLY A 1 84 ? 11.525 0.707 -3.134 1.00 82.69 84 GLY A CA 1
ATOM 635 C C . GLY A 1 84 ? 10.609 -0.020 -2.142 1.00 82.69 84 GLY A C 1
ATOM 636 O O . GLY A 1 84 ? 10.995 -0.184 -0.983 1.00 82.69 84 GLY A O 1
ATOM 637 N N . PHE A 1 85 ? 9.432 -0.493 -2.566 1.00 83.56 85 PHE A N 1
ATOM 638 C CA . PHE A 1 85 ? 8.528 -1.306 -1.746 1.00 83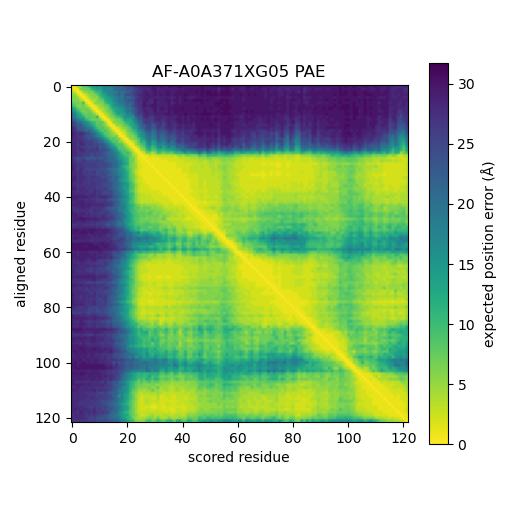.56 85 PHE A CA 1
ATOM 639 C C . PHE A 1 85 ? 7.877 -2.438 -2.554 1.00 83.56 85 PHE A C 1
ATOM 641 O O . PHE A 1 85 ? 7.817 -2.395 -3.781 1.00 83.56 85 PHE A O 1
ATOM 648 N N . THR A 1 86 ? 7.405 -3.481 -1.865 1.00 83.94 86 THR A N 1
ATOM 649 C CA . THR A 1 86 ? 6.687 -4.605 -2.487 1.00 83.94 86 THR A CA 1
ATOM 650 C C . THR A 1 86 ? 5.179 -4.341 -2.480 1.00 83.94 86 THR A C 1
ATOM 652 O O . THR A 1 86 ? 4.671 -3.722 -1.549 1.00 83.94 86 THR A O 1
ATOM 655 N N . PRO A 1 87 ? 4.404 -4.861 -3.443 1.00 79.38 87 PRO A N 1
ATOM 656 C CA . PRO A 1 87 ? 2.947 -4.800 -3.345 1.00 79.38 87 PRO A CA 1
ATOM 657 C C . PRO A 1 87 ? 2.419 -5.464 -2.065 1.00 79.38 87 PRO A C 1
ATOM 659 O O . PRO A 1 87 ? 1.466 -4.968 -1.480 1.00 79.38 87 PRO A O 1
ATOM 662 N N . ASP A 1 88 ? 3.064 -6.531 -1.578 1.00 74.81 88 ASP A N 1
ATOM 663 C CA . ASP A 1 88 ? 2.676 -7.225 -0.338 1.00 74.81 88 ASP A CA 1
ATOM 664 C C . ASP A 1 88 ? 2.912 -6.380 0.926 1.00 74.81 88 ASP A C 1
ATOM 666 O O . ASP A 1 88 ? 2.220 -6.547 1.924 1.00 74.81 88 ASP A O 1
ATOM 670 N N . LEU A 1 89 ? 3.812 -5.389 0.878 1.00 72.06 89 LEU A N 1
ATOM 671 C CA . LEU A 1 89 ? 4.016 -4.447 1.984 1.00 72.06 89 LEU A CA 1
ATOM 672 C C . LEU A 1 89 ? 2.756 -3.618 2.279 1.00 72.06 89 LEU A C 1
ATOM 674 O O . LEU A 1 89 ? 2.582 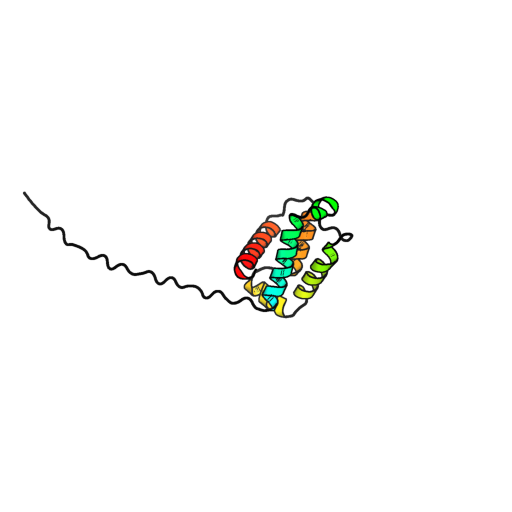-3.139 3.399 1.00 72.06 89 LEU A O 1
ATOM 678 N N . THR A 1 90 ? 1.826 -3.502 1.324 1.00 66.75 90 THR A N 1
ATOM 679 C CA . THR A 1 90 ? 0.499 -2.939 1.608 1.00 66.75 90 THR A CA 1
ATOM 680 C C . THR A 1 90 ? -0.327 -3.828 2.553 1.00 66.75 90 THR A C 1
ATOM 682 O O . THR A 1 90 ? -1.065 -3.308 3.394 1.00 66.75 90 THR A O 1
ATOM 685 N N . ALA A 1 91 ? -0.152 -5.154 2.505 1.00 64.56 91 ALA A N 1
ATOM 686 C CA . ALA A 1 91 ? -0.720 -6.084 3.480 1.00 64.56 91 ALA A CA 1
ATOM 687 C C . ALA A 1 91 ? 0.003 -6.010 4.838 1.00 64.56 91 ALA A C 1
ATOM 689 O O . ALA A 1 91 ? -0.652 -6.085 5.880 1.00 64.56 91 ALA A O 1
ATOM 690 N N . ASP A 1 92 ? 1.321 -5.793 4.854 1.00 67.25 92 ASP A N 1
ATOM 691 C CA . ASP A 1 92 ? 2.082 -5.603 6.098 1.00 67.25 92 ASP A CA 1
ATOM 692 C C . ASP A 1 92 ? 1.680 -4.324 6.841 1.00 67.25 92 ASP A C 1
ATOM 694 O O . ASP A 1 92 ? 1.538 -4.334 8.067 1.00 67.25 92 ASP A O 1
ATOM 698 N N . ILE A 1 93 ? 1.437 -3.229 6.115 1.00 68.31 93 ILE A N 1
ATOM 699 C CA . ILE A 1 93 ? 0.910 -1.982 6.684 1.00 68.31 93 ILE A CA 1
ATOM 700 C C . ILE A 1 93 ? -0.446 -2.236 7.340 1.00 68.31 93 ILE A C 1
ATOM 702 O O . ILE A 1 93 ? -0.650 -1.882 8.503 1.00 68.31 93 ILE A O 1
ATOM 706 N N . ALA A 1 94 ? -1.347 -2.923 6.638 1.00 64.94 94 ALA A N 1
ATOM 707 C CA . ALA A 1 94 ? -2.628 -3.333 7.196 1.00 64.94 94 ALA A CA 1
ATOM 708 C C . ALA A 1 94 ? -2.457 -4.166 8.484 1.00 64.94 94 ALA A C 1
ATOM 710 O O . ALA A 1 94 ? -3.099 -3.910 9.509 1.00 64.94 94 ALA A O 1
ATOM 711 N N . LEU A 1 95 ? -1.524 -5.121 8.483 1.00 64.31 95 LEU A N 1
ATOM 712 C CA . LEU A 1 95 ? -1.216 -5.950 9.648 1.00 64.31 95 LEU A CA 1
ATOM 713 C C . LEU A 1 95 ? -0.667 -5.132 10.830 1.00 64.31 95 LEU A C 1
ATOM 715 O O . LEU A 1 95 ? -0.993 -5.419 11.988 1.00 64.31 95 LEU A O 1
ATOM 719 N N . ALA A 1 96 ? 0.156 -4.121 10.558 1.00 64.06 96 ALA A N 1
ATOM 720 C CA . ALA A 1 96 ? 0.741 -3.261 11.575 1.00 64.06 96 ALA A CA 1
ATOM 721 C C . ALA A 1 96 ? -0.318 -2.413 12.285 1.00 64.06 96 ALA A C 1
ATOM 723 O O . ALA A 1 96 ? -0.349 -2.403 13.520 1.00 64.06 96 ALA A O 1
ATOM 724 N N . TYR A 1 97 ? -1.244 -1.808 11.538 1.00 63.78 97 TYR A N 1
ATOM 725 C CA . TYR A 1 97 ? -2.378 -1.075 12.110 1.00 63.78 97 TYR A CA 1
ATOM 726 C C . TYR A 1 97 ? -3.263 -1.966 12.994 1.00 63.78 97 TYR A C 1
ATOM 728 O O . TYR A 1 97 ? -3.680 -1.537 14.069 1.00 63.78 97 TYR A O 1
ATOM 736 N N . ARG A 1 98 ? -3.484 -3.237 12.618 1.00 61.53 98 ARG A N 1
ATOM 737 C CA . ARG A 1 98 ? -4.206 -4.213 13.463 1.00 61.53 98 ARG A CA 1
ATOM 738 C C . ARG A 1 98 ? -3.549 -4.407 14.831 1.00 61.53 98 ARG A C 1
ATOM 740 O O . ARG A 1 98 ? -4.235 -4.664 15.814 1.00 61.53 98 ARG A O 1
ATOM 747 N N . SER A 1 99 ? -2.222 -4.335 14.903 1.00 58.38 99 SER A N 1
ATOM 748 C CA . SER A 1 99 ? -1.487 -4.609 16.141 1.00 58.38 99 SER A CA 1
ATOM 749 C C . SER A 1 99 ? -1.525 -3.462 17.160 1.00 58.38 99 SER A C 1
ATOM 751 O O . SER A 1 99 ? -0.986 -3.627 18.255 1.00 58.38 99 SER A O 1
ATOM 753 N N . GLY A 1 100 ? -2.128 -2.311 16.817 1.00 56.66 100 GLY A N 1
ATOM 754 C CA . GLY A 1 100 ? -2.199 -1.125 17.682 1.00 56.66 100 GLY A CA 1
ATOM 755 C C . GLY A 1 100 ? -0.829 -0.538 18.037 1.00 56.66 100 GLY A C 1
ATOM 756 O O . GLY A 1 100 ? -0.721 0.313 18.919 1.00 56.66 100 GLY A O 1
ATOM 757 N N . LYS A 1 101 ? 0.236 -1.017 17.386 1.00 54.41 101 LYS A N 1
ATOM 758 C CA . LYS A 1 101 ? 1.590 -0.525 17.591 1.00 54.41 101 LYS A CA 1
ATOM 759 C C . LYS A 1 101 ? 1.773 0.757 16.787 1.00 54.41 101 LYS A C 1
ATOM 761 O O . LYS A 1 101 ? 1.227 0.850 15.686 1.00 54.41 101 LYS A O 1
ATOM 766 N N . PRO A 1 102 ? 2.560 1.724 17.292 1.00 55.94 102 PRO A N 1
ATOM 767 C CA . PRO A 1 102 ? 3.006 2.825 16.452 1.00 55.94 102 PRO A CA 1
ATOM 768 C C . PRO A 1 102 ? 3.623 2.223 15.190 1.00 55.94 102 PRO A C 1
ATOM 770 O O . PRO A 1 102 ? 4.419 1.281 15.303 1.00 55.94 102 PRO A O 1
ATOM 773 N N . LEU A 1 103 ? 3.228 2.726 14.012 1.00 63.94 103 LEU A N 1
ATOM 774 C CA . LEU A 1 103 ? 3.908 2.388 12.765 1.00 63.94 103 LEU A CA 1
ATOM 775 C C . LEU A 1 103 ? 5.393 2.607 13.031 1.00 63.94 103 LEU A C 1
ATOM 777 O O . LEU A 1 103 ? 5.830 3.721 13.318 1.00 63.94 103 LEU A O 1
ATOM 781 N N . ASN A 1 104 ? 6.153 1.517 13.077 1.00 63.25 104 ASN A N 1
ATOM 782 C CA . ASN A 1 104 ? 7.575 1.616 13.345 1.00 63.25 104 ASN A CA 1
ATOM 783 C C . ASN A 1 104 ? 8.225 2.478 12.242 1.00 63.25 104 ASN A C 1
ATOM 785 O O . ASN A 1 104 ? 7.643 2.708 11.182 1.00 63.25 104 ASN A O 1
ATOM 789 N N . VAL A 1 105 ? 9.449 2.951 12.476 1.00 63.19 105 VAL A N 1
ATOM 790 C CA . VAL A 1 105 ? 10.159 3.835 11.530 1.00 63.19 105 VAL A CA 1
ATOM 791 C C . VAL A 1 105 ? 10.229 3.242 10.111 1.00 63.19 105 VAL A C 1
ATOM 793 O O . VAL A 1 105 ? 10.177 3.982 9.132 1.00 63.19 105 VAL A O 1
ATOM 796 N N . LEU A 1 106 ? 10.292 1.910 9.987 1.00 61.53 106 LEU A N 1
ATOM 797 C CA . LEU A 1 106 ? 10.288 1.217 8.697 1.00 61.53 106 LEU A CA 1
ATOM 798 C C . LEU A 1 106 ? 8.936 1.338 7.982 1.00 61.53 106 LEU A C 1
ATOM 800 O O . LEU A 1 106 ? 8.909 1.660 6.801 1.00 61.53 106 LEU A O 1
ATOM 804 N N . LEU A 1 107 ? 7.823 1.143 8.686 1.00 66.88 107 LEU A N 1
ATOM 805 C CA . LEU A 1 107 ? 6.477 1.272 8.128 1.00 66.88 107 LEU A CA 1
ATOM 806 C C . LEU A 1 107 ? 6.139 2.722 7.771 1.00 66.88 107 LEU A C 1
ATOM 808 O O . LEU A 1 107 ? 5.548 2.952 6.725 1.00 66.88 107 LEU A O 1
ATOM 812 N N . ALA A 1 108 ? 6.569 3.695 8.580 1.00 72.88 108 ALA A N 1
ATOM 813 C CA . ALA A 1 108 ? 6.396 5.118 8.270 1.00 72.88 108 ALA A CA 1
ATOM 814 C C . ALA A 1 108 ? 7.157 5.529 6.994 1.00 72.88 108 ALA A C 1
ATOM 816 O O . ALA A 1 108 ? 6.655 6.300 6.172 1.00 72.88 108 ALA A O 1
ATOM 817 N N . LYS A 1 109 ? 8.361 4.974 6.790 1.00 74.06 109 LYS A N 1
ATOM 818 C CA . LYS A 1 109 ? 9.104 5.153 5.539 1.00 74.06 109 LYS A CA 1
ATOM 819 C C . LYS A 1 109 ? 8.328 4.563 4.358 1.00 74.06 109 LYS A C 1
ATOM 821 O O . LYS A 1 109 ? 8.169 5.239 3.352 1.00 74.06 109 LYS A O 1
ATOM 826 N N . VAL A 1 110 ? 7.809 3.343 4.488 1.00 75.62 110 VAL A N 1
ATOM 827 C CA . VAL A 1 110 ? 7.048 2.681 3.412 1.00 75.62 110 VAL A CA 1
ATOM 828 C C . VAL A 1 110 ? 5.753 3.433 3.092 1.00 75.62 110 VAL A C 1
ATOM 830 O O . VAL A 1 110 ? 5.422 3.593 1.924 1.00 75.62 110 VAL A O 1
ATOM 833 N N . GLU A 1 111 ? 5.042 3.953 4.093 1.00 77.62 111 GLU A N 1
ATOM 834 C CA . GLU A 1 111 ? 3.851 4.786 3.882 1.00 77.62 111 GLU A CA 1
ATOM 835 C C . GLU A 1 111 ? 4.175 6.066 3.092 1.00 77.62 111 GLU A C 1
ATOM 837 O O . GLU A 1 111 ? 3.394 6.487 2.237 1.00 77.62 111 GLU A O 1
ATOM 842 N N . THR A 1 112 ? 5.360 6.643 3.316 1.00 82.94 112 THR A N 1
ATOM 843 C CA . THR A 1 112 ? 5.859 7.787 2.537 1.00 82.94 112 THR A CA 1
ATOM 844 C C . THR A 1 112 ? 6.104 7.401 1.074 1.00 82.94 112 THR A C 1
ATOM 846 O O . THR A 1 112 ? 5.635 8.104 0.181 1.00 82.94 112 THR A O 1
ATOM 849 N N . GLU A 1 113 ? 6.775 6.273 0.816 1.00 83.88 113 GLU A N 1
ATOM 850 C CA . GLU A 1 113 ? 7.034 5.774 -0.550 1.00 83.88 113 GLU A CA 1
ATOM 851 C C . GLU A 1 113 ? 5.726 5.436 -1.288 1.00 83.88 113 GLU A C 1
ATOM 853 O O . GLU A 1 113 ? 5.555 5.790 -2.453 1.00 83.88 113 GLU A O 1
ATOM 858 N N . ILE A 1 114 ? 4.759 4.812 -0.602 1.00 82.62 114 ILE A N 1
ATOM 859 C CA . ILE A 1 114 ? 3.430 4.523 -1.161 1.00 82.62 114 ILE A CA 1
ATOM 860 C C . ILE A 1 114 ? 2.679 5.815 -1.471 1.00 82.62 114 ILE A C 1
ATOM 862 O O . ILE A 1 114 ? 2.035 5.903 -2.512 1.00 82.62 114 ILE A O 1
ATOM 866 N N . SER A 1 115 ? 2.752 6.819 -0.597 1.00 84.25 115 SER A N 1
ATOM 867 C CA . SER A 1 115 ? 2.098 8.110 -0.835 1.00 84.25 115 SER A CA 1
ATOM 868 C C . SER A 1 115 ? 2.688 8.808 -2.059 1.00 84.25 115 SER A C 1
ATOM 870 O O . SER A 1 115 ? 1.938 9.218 -2.939 1.00 84.25 115 SER A O 1
ATOM 872 N N . ALA A 1 116 ? 4.018 8.846 -2.172 1.00 85.69 116 ALA A N 1
ATOM 873 C CA . ALA A 1 116 ? 4.703 9.396 -3.341 1.00 85.69 116 ALA A CA 1
ATOM 874 C C . ALA A 1 116 ? 4.374 8.622 -4.631 1.00 85.69 116 ALA A C 1
ATOM 876 O O . ALA A 1 116 ? 4.208 9.215 -5.696 1.00 85.69 116 ALA A O 1
ATOM 877 N N . PHE A 1 117 ? 4.248 7.297 -4.541 1.00 86.88 117 PHE A N 1
ATOM 878 C CA . PHE A 1 117 ? 3.799 6.456 -5.646 1.00 86.88 117 PHE A CA 1
ATOM 879 C C . PHE A 1 117 ? 2.353 6.760 -6.061 1.00 86.88 117 PHE A C 1
ATOM 881 O O . PHE A 1 117 ? 2.083 6.899 -7.253 1.00 86.88 117 PHE A O 1
ATOM 888 N N . LEU A 1 118 ? 1.433 6.903 -5.103 1.00 83.44 118 LEU A N 1
ATOM 889 C CA . LEU A 1 118 ? 0.042 7.263 -5.380 1.00 83.44 118 LEU A CA 1
ATOM 890 C C . LEU A 1 118 ? -0.055 8.650 -6.026 1.00 83.44 118 LEU A C 1
ATOM 892 O O . LEU A 1 118 ? -0.783 8.799 -6.995 1.00 83.44 118 LEU A O 1
ATOM 896 N N . ASP A 1 119 ? 0.734 9.632 -5.589 1.00 85.62 119 ASP A N 1
ATOM 897 C CA . ASP A 1 119 ? 0.758 10.961 -6.220 1.00 85.62 119 ASP A CA 1
ATOM 898 C C . ASP A 1 119 ? 1.248 10.920 -7.683 1.00 85.62 119 ASP A C 1
ATOM 900 O O . ASP A 1 119 ? 0.929 11.808 -8.475 1.00 85.62 119 ASP A O 1
ATOM 904 N N . LYS A 1 120 ? 2.018 9.886 -8.057 1.00 81.75 120 LYS A N 1
ATOM 905 C CA . LYS A 1 120 ? 2.489 9.653 -9.432 1.00 81.75 120 LYS A CA 1
ATOM 906 C C . LYS A 1 120 ? 1.495 8.839 -10.273 1.00 81.75 120 LYS A C 1
ATOM 908 O O . LYS A 1 120 ? 1.428 9.061 -11.480 1.00 81.75 120 LYS A O 1
ATOM 913 N N . CYS A 1 121 ? 0.780 7.885 -9.670 1.00 80.31 121 CYS A N 1
ATOM 914 C CA . CYS A 1 121 ? 0.080 6.814 -10.393 1.00 80.31 121 CYS A CA 1
ATOM 915 C C . CYS A 1 121 ? -1.424 6.654 -10.111 1.00 80.31 121 CYS A C 1
ATOM 917 O O . CYS A 1 121 ? -2.043 5.823 -10.785 1.00 80.31 121 CYS A O 1
ATOM 919 N N . ALA A 1 122 ? -1.996 7.376 -9.142 1.00 66.00 122 ALA A N 1
ATOM 920 C CA . ALA A 1 122 ? -3.401 7.264 -8.728 1.00 66.00 122 ALA A CA 1
ATOM 921 C C . ALA A 1 122 ? -4.313 8.345 -9.329 1.00 66.00 122 ALA A C 1
ATOM 923 O O . ALA A 1 122 ? -3.836 9.472 -9.586 1.00 66.00 122 ALA A O 1
#

Organism: NCBI:txid2294114

Sequence (122 aa):
MSILKLSAVALSGSVAAFNVASAEECSAYDKEVAEVAQTIRSFQSDEDFKTYGFGLGGPFNKWTVKAQKLASREEARTFVGTYGFTPDLTADIALAYRSGKPLNVLLAKVETEISAFLDKCA

pLDDT: mean 71.26, std 15.25, range [38.69, 92.12]

Foldseek 3Di:
DDDDDDDPPPPPPPPPPPPPVPLPAQDPLLLLLLVLLVVLVVVCVDPVCVVQQLDPPDPNPVSLVSLVVSQPDPCQVVVCVVQVDGSNVSVVLSVCVVVVDDCPPVSVVVVVSSVVSNVSHD

Radius of gyration: 23.29 Å; Cα contacts (8 Å, |Δi|>4): 89; chains: 1; bounding box: 51×78×37 Å